Protein AF-A0A957D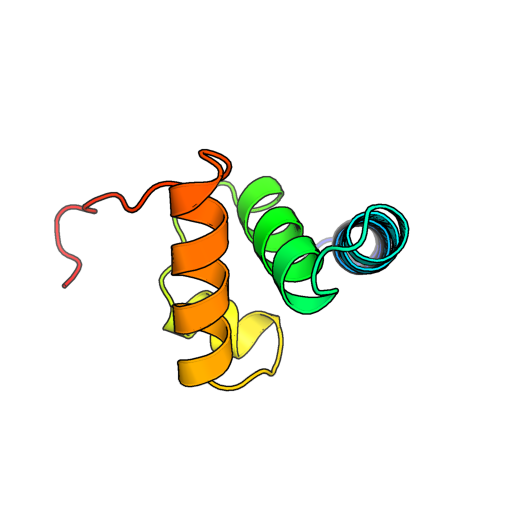CW7-F1 (afdb_monomer)

Nearest PDB structures (foldseek):
  1ku9-assembly1_B  TM=9.685E-01  e=7.193E-06  Methanocaldococcus jannaschii
  5jbr-assembly1_B  TM=8.972E-01  e=3.510E-04  Beutenbergia cavernae DSM 12333
  3q5f-assembly1_B  TM=6.599E-01  e=4.372E-01  Salmonella enterica subsp. enterica serovar Typhimurium
  3fm5-assembly3_A  TM=6.692E-01  e=2.022E+00  Rhodococcus jostii RHA1
  3fm5-assembly3_D  TM=5.564E-01  e=1.190E+00  Rhodococcus jostii RHA1

Radius of gyration: 12.68 Å; Cα contacts (8 Å, |Δi|>4): 70; chains: 1; bounding box: 25×31×34 Å

Solvent-accessible surface area (backbone atoms only — not comparable to full-atom values): 4749 Å² total; per-residue (Å²): 129,64,67,66,58,53,54,51,52,52,52,47,20,52,47,32,12,54,50,26,40,74,76,72,43,55,40,68,43,19,28,53,52,33,53,54,74,73,38,95,60,93,74,52,64,64,55,52,17,67,74,67,73,52,54,59,68,58,43,54,57,37,49,55,48,35,38,76,70,68,75,44,76,94,78,92,55,93,93,66,133

Foldseek 3Di:
DPPVVVVVLVVQLQVQLVVCVVVVHHSLLRSLLSVCVPDPDDDDLVRSCVVVVHDSVSSVVSQVVCVVVVSDDDDDDPPDD

pLDDT: mean 94.53, std 6.99, range [57.56, 98.5]

Mean predicted aligned error: 3.35 Å

Sequence (81 aa):
MDHALTAVNESTVAGLGRLARFFGFGEVMGRLYGTLLLSPEPLSLDDLMERLKISKGSVSMNMRALERWGMAKEVWVRGER

Structure (mmCIF, N/CA/C/O backbone):
data_AF-A0A957DCW7-F1
#
_entry.id   AF-A0A957DCW7-F1
#
loop_
_atom_site.group_PDB
_atom_site.id
_atom_site.type_symbol
_atom_site.label_atom_id
_atom_site.label_alt_id
_atom_site.label_comp_id
_atom_site.label_asym_id
_atom_site.label_entity_id
_atom_site.label_seq_id
_atom_site.pdbx_PDB_ins_code
_atom_site.Cartn_x
_atom_site.Cartn_y
_atom_site.Cartn_z
_atom_site.occupancy
_atom_site.B_iso_or_equiv
_atom_site.auth_seq_id
_atom_site.auth_comp_id
_atom_site.auth_asym_id
_atom_site.auth_atom_id
_atom_site.pdbx_PDB_model_num
ATOM 1 N N . MET A 1 1 ? 4.934 -16.957 12.976 1.00 61.59 1 MET A N 1
ATOM 2 C CA . MET A 1 1 ? 4.426 -16.819 11.595 1.00 61.59 1 MET A CA 1
ATOM 3 C C . MET A 1 1 ? 5.285 -17.688 10.705 1.00 61.59 1 MET A C 1
ATOM 5 O O . MET A 1 1 ? 6.485 -17.745 10.935 1.00 61.59 1 MET A O 1
ATOM 9 N N . ASP A 1 2 ? 4.678 -18.393 9.760 1.00 84.62 2 ASP A N 1
ATOM 10 C CA . ASP A 1 2 ? 5.399 -19.204 8.781 1.00 84.62 2 ASP A CA 1
ATOM 11 C C . ASP A 1 2 ? 6.317 -18.304 7.932 1.00 84.62 2 ASP A C 1
ATOM 13 O O . ASP A 1 2 ? 5.842 -17.419 7.219 1.00 84.62 2 ASP A O 1
ATOM 17 N N . HIS A 1 3 ? 7.635 -18.498 8.043 1.00 84.31 3 HIS A N 1
ATOM 18 C CA . HIS A 1 3 ? 8.632 -17.705 7.319 1.00 84.31 3 HIS A CA 1
ATOM 19 C C . HIS A 1 3 ? 8.468 -17.806 5.799 1.00 84.31 3 HIS A C 1
ATOM 21 O O . HIS A 1 3 ? 8.734 -16.828 5.095 1.00 84.31 3 HIS A O 1
ATOM 27 N N . ALA A 1 4 ? 8.003 -18.951 5.291 1.00 90.81 4 ALA A N 1
ATOM 28 C CA . ALA A 1 4 ? 7.743 -19.121 3.869 1.00 90.81 4 ALA A CA 1
ATOM 29 C C . ALA A 1 4 ? 6.579 -18.228 3.423 1.00 90.81 4 ALA A C 1
ATOM 31 O O . ALA A 1 4 ? 6.683 -17.543 2.405 1.00 90.81 4 ALA A O 1
ATOM 32 N N . LEU A 1 5 ? 5.508 -18.161 4.219 1.00 90.44 5 LEU A N 1
ATOM 33 C CA . LEU A 1 5 ? 4.353 -17.312 3.925 1.00 90.44 5 LEU A CA 1
ATOM 34 C C . LEU A 1 5 ? 4.722 -15.823 3.910 1.00 90.44 5 LEU A C 1
ATOM 36 O O . LEU A 1 5 ? 4.303 -15.096 3.009 1.00 90.44 5 LEU A O 1
ATOM 40 N N . THR A 1 6 ? 5.544 -15.369 4.860 1.00 91.38 6 THR A N 1
ATOM 41 C CA . THR A 1 6 ? 6.029 -13.980 4.873 1.00 91.38 6 THR A CA 1
ATOM 42 C C . THR A 1 6 ? 6.815 -13.652 3.603 1.00 91.38 6 THR A C 1
ATOM 44 O O . THR A 1 6 ? 6.519 -12.654 2.947 1.00 91.38 6 THR A O 1
ATOM 47 N N . ALA A 1 7 ? 7.753 -14.514 3.199 1.00 93.81 7 ALA A N 1
ATOM 48 C CA . ALA A 1 7 ? 8.544 -14.305 1.986 1.00 93.81 7 ALA A CA 1
ATOM 49 C C . ALA A 1 7 ? 7.675 -14.285 0.713 1.00 93.81 7 ALA A C 1
ATOM 51 O O . ALA A 1 7 ? 7.878 -13.459 -0.182 1.00 93.81 7 ALA A O 1
ATOM 52 N N . VAL A 1 8 ? 6.663 -15.157 0.636 1.00 95.81 8 VAL A N 1
ATOM 53 C CA . VAL A 1 8 ? 5.695 -15.168 -0.473 1.00 95.81 8 VAL A CA 1
ATOM 54 C C . VAL A 1 8 ? 4.914 -13.856 -0.521 1.00 95.81 8 VAL A C 1
ATOM 56 O O . VAL A 1 8 ? 4.822 -13.248 -1.591 1.00 95.81 8 VAL A O 1
ATOM 59 N N . ASN A 1 9 ? 4.418 -13.366 0.615 1.00 95.19 9 ASN A N 1
ATOM 60 C CA . ASN A 1 9 ? 3.687 -12.100 0.676 1.00 95.19 9 ASN A CA 1
ATOM 61 C C . ASN A 1 9 ? 4.562 -10.914 0.252 1.00 95.19 9 ASN A C 1
ATOM 63 O O . ASN A 1 9 ? 4.147 -10.109 -0.581 1.00 95.19 9 ASN A O 1
ATOM 67 N N . GLU A 1 10 ? 5.793 -10.831 0.755 1.00 95.38 10 GLU A N 1
ATOM 68 C CA . GLU A 1 10 ? 6.743 -9.777 0.382 1.00 95.38 10 GLU A CA 1
ATOM 69 C C . GLU A 1 10 ? 7.067 -9.803 -1.117 1.00 95.38 10 GLU A C 1
ATOM 71 O O . GLU A 1 10 ? 7.010 -8.768 -1.791 1.00 95.38 10 GLU A O 1
ATOM 76 N N . SER A 1 11 ? 7.342 -10.989 -1.670 1.00 97.44 11 SER A N 1
ATOM 77 C CA . SER A 1 11 ? 7.625 -11.145 -3.101 1.00 97.44 11 SER A CA 1
ATOM 78 C C . SER A 1 11 ? 6.417 -10.795 -3.979 1.00 97.44 11 SER A C 1
ATOM 80 O O . SER A 1 11 ? 6.589 -10.176 -5.035 1.00 97.44 11 SER A O 1
ATOM 82 N N . THR A 1 12 ? 5.201 -11.103 -3.517 1.00 98.06 12 THR A N 1
ATOM 83 C CA . THR A 1 12 ? 3.938 -10.769 -4.189 1.00 98.06 12 THR A CA 1
ATOM 84 C C . THR A 1 12 ? 3.699 -9.260 -4.193 1.00 98.06 12 THR A C 1
ATOM 86 O O . THR A 1 12 ? 3.440 -8.685 -5.251 1.00 98.06 12 THR A O 1
ATOM 89 N N . VAL A 1 13 ? 3.873 -8.584 -3.050 1.00 98.19 13 VAL A N 1
ATOM 90 C CA . VAL A 1 13 ? 3.773 -7.115 -2.942 1.00 98.19 13 VAL A CA 1
ATOM 91 C C . VAL A 1 13 ? 4.794 -6.431 -3.853 1.00 98.19 13 VAL A C 1
ATOM 93 O O . VAL A 1 13 ? 4.453 -5.500 -4.587 1.00 98.19 13 VAL A O 1
ATOM 96 N N . ALA A 1 14 ? 6.041 -6.910 -3.863 1.00 98.12 14 ALA A N 1
ATOM 97 C CA . ALA A 1 14 ? 7.074 -6.394 -4.757 1.00 98.12 14 ALA A CA 1
ATOM 98 C C . ALA A 1 14 ? 6.729 -6.642 -6.238 1.00 98.12 14 ALA A C 1
ATOM 100 O O . ALA A 1 14 ? 6.961 -5.779 -7.088 1.00 98.12 14 ALA A O 1
ATOM 101 N N . GLY A 1 1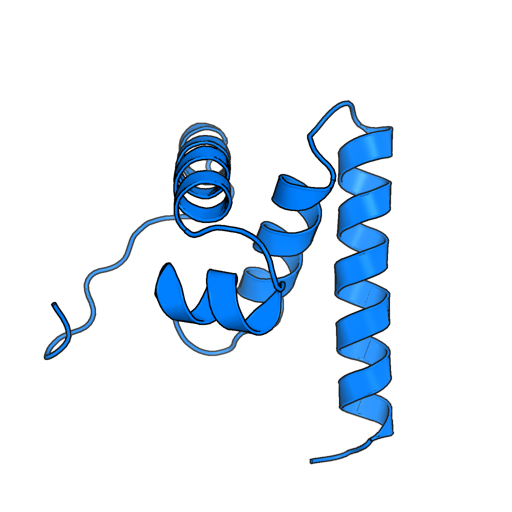5 ? 6.157 -7.806 -6.556 1.00 98.50 15 GLY A N 1
ATOM 102 C CA . GLY A 1 15 ? 5.667 -8.152 -7.889 1.00 98.50 15 GLY A CA 1
ATOM 103 C C . GLY A 1 15 ? 4.571 -7.211 -8.377 1.00 98.50 15 GLY A C 1
ATOM 104 O O . GLY A 1 15 ? 4.672 -6.690 -9.487 1.00 98.50 15 GLY A O 1
ATOM 105 N N . LEU A 1 16 ? 3.584 -6.917 -7.532 1.00 98.19 16 LEU A N 1
ATOM 106 C CA . LEU A 1 16 ? 2.506 -5.976 -7.844 1.00 98.19 16 LEU A CA 1
ATOM 107 C C . LEU A 1 16 ? 3.015 -4.542 -8.016 1.00 98.19 16 LEU A C 1
ATOM 109 O O . LEU A 1 16 ? 2.542 -3.834 -8.902 1.00 98.19 16 LEU A O 1
ATOM 113 N N . GLY A 1 17 ? 4.034 -4.131 -7.256 1.00 98.19 17 GLY A N 1
ATOM 114 C CA . GLY A 1 17 ? 4.738 -2.867 -7.494 1.00 98.19 17 GLY A CA 1
ATOM 115 C C . GLY A 1 17 ? 5.357 -2.788 -8.895 1.00 98.19 17 GLY A C 1
ATOM 116 O O . GLY A 1 17 ?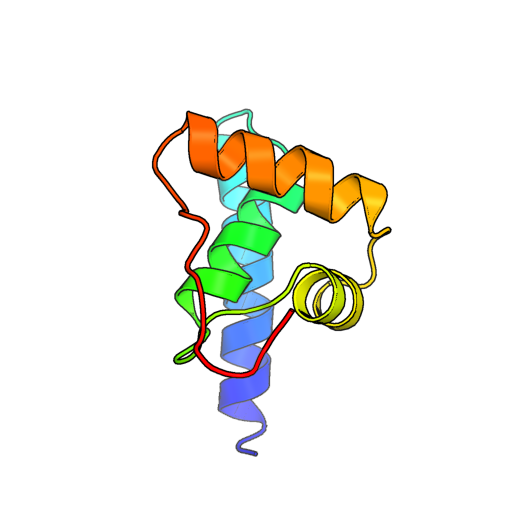 5.152 -1.808 -9.617 1.00 98.19 17 GLY A O 1
ATOM 117 N N . ARG A 1 18 ? 6.066 -3.842 -9.323 1.00 98.44 18 ARG A N 1
ATOM 118 C CA . ARG A 1 18 ? 6.643 -3.921 -10.679 1.00 98.44 18 ARG A CA 1
ATOM 119 C C . ARG A 1 18 ? 5.570 -3.958 -11.765 1.00 98.44 18 ARG A C 1
ATOM 121 O O . ARG A 1 18 ? 5.743 -3.312 -12.795 1.00 98.44 18 ARG A O 1
ATOM 128 N N . LEU A 1 19 ? 4.476 -4.681 -11.533 1.00 97.94 19 LEU A N 1
ATOM 129 C CA . LEU A 1 19 ? 3.359 -4.786 -12.470 1.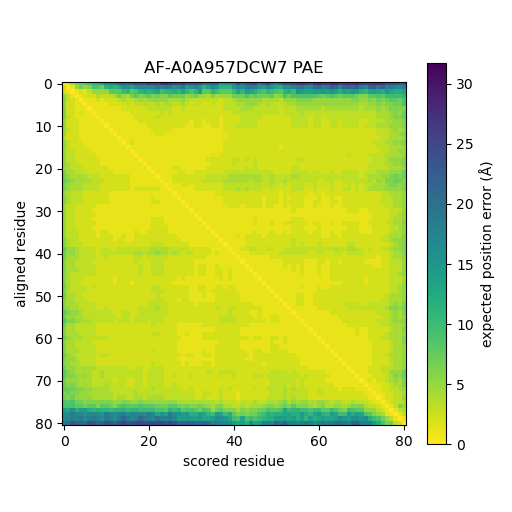00 97.94 19 LEU A CA 1
ATOM 130 C C . LEU A 1 19 ? 2.644 -3.441 -12.648 1.00 97.94 19 LEU A C 1
ATOM 132 O O . LEU A 1 19 ? 2.383 -3.032 -13.774 1.00 97.94 19 LEU A O 1
ATOM 136 N N . ALA A 1 20 ? 2.395 -2.715 -11.557 1.00 97.19 20 ALA A N 1
ATOM 137 C CA . ALA A 1 20 ? 1.831 -1.370 -11.615 1.00 97.19 20 ALA A CA 1
ATOM 138 C C . ALA A 1 20 ? 2.707 -0.443 -12.468 1.00 97.19 20 ALA A C 1
ATOM 140 O O . ALA A 1 20 ? 2.199 0.215 -13.375 1.00 97.19 20 ALA A O 1
ATOM 141 N N . ARG A 1 21 ? 4.030 -0.472 -12.256 1.00 97.25 21 ARG A N 1
ATOM 142 C CA . ARG A 1 21 ? 4.986 0.289 -13.074 1.00 97.25 21 ARG A CA 1
ATOM 143 C C . ARG A 1 21 ? 4.956 -0.118 -14.546 1.00 97.25 21 ARG A C 1
ATOM 145 O O . ARG A 1 21 ? 5.023 0.753 -15.406 1.00 97.25 21 ARG A O 1
ATOM 152 N N . PHE A 1 22 ? 4.835 -1.412 -14.841 1.00 97.12 22 PHE A N 1
ATOM 153 C CA . PHE A 1 22 ? 4.715 -1.911 -16.214 1.00 97.12 22 PHE A CA 1
ATOM 154 C C . PHE A 1 22 ? 3.488 -1.333 -16.939 1.00 97.12 22 PHE A C 1
ATOM 156 O O . PHE A 1 22 ? 3.589 -0.965 -18.104 1.00 97.12 22 PHE A O 1
ATOM 163 N N . PHE A 1 23 ? 2.364 -1.169 -16.239 1.00 95.12 23 PHE A N 1
ATOM 164 C CA . PHE A 1 23 ? 1.156 -0.537 -16.781 1.00 95.12 23 PHE A CA 1
ATOM 165 C C . PHE A 1 23 ? 1.149 1.003 -16.701 1.00 95.12 23 PHE A C 1
ATOM 167 O O . PHE A 1 23 ? 0.136 1.623 -17.014 1.00 95.12 23 PHE A O 1
ATOM 174 N N . GLY A 1 24 ? 2.255 1.639 -16.300 1.00 95.31 24 GLY A N 1
ATOM 175 C CA . GLY A 1 24 ? 2.376 3.100 -16.227 1.00 95.31 24 GLY A CA 1
ATOM 176 C C . GLY A 1 24 ? 1.867 3.737 -14.928 1.00 95.31 24 GLY A C 1
ATOM 177 O O . GLY A 1 24 ? 1.811 4.961 -14.828 1.00 95.31 24 GLY A O 1
ATOM 178 N N . PHE A 1 25 ? 1.525 2.939 -13.915 1.00 95.00 25 PHE A N 1
ATOM 179 C CA . PHE A 1 25 ? 1.178 3.426 -12.579 1.00 95.00 25 PHE A CA 1
ATOM 180 C C . PHE A 1 25 ? 2.413 3.564 -11.679 1.00 95.00 25 PHE A C 1
ATOM 182 O O . PHE A 1 25 ? 3.498 3.057 -11.965 1.00 95.00 25 PHE A O 1
ATOM 189 N N . GLY A 1 26 ? 2.250 4.236 -10.538 1.00 95.12 26 GLY A N 1
ATOM 190 C CA . GLY A 1 26 ? 3.304 4.319 -9.530 1.00 95.12 26 GLY A CA 1
ATOM 191 C C . GLY A 1 26 ? 3.565 2.967 -8.860 1.00 95.12 26 GLY A C 1
ATOM 192 O O . GLY A 1 26 ? 2.635 2.279 -8.445 1.00 95.12 26 GLY A O 1
ATOM 193 N N . GLU A 1 27 ? 4.834 2.607 -8.665 1.00 97.25 27 GLU A N 1
ATOM 194 C CA . GLU A 1 27 ? 5.217 1.375 -7.954 1.00 97.25 27 GLU A CA 1
ATOM 195 C C . GLU A 1 27 ? 4.634 1.314 -6.532 1.00 97.25 27 GLU A C 1
ATOM 197 O O . GLU A 1 27 ? 4.184 0.263 -6.077 1.00 97.25 27 GLU A O 1
ATOM 202 N N . VAL A 1 28 ? 4.579 2.460 -5.846 1.00 97.81 28 VAL A N 1
ATOM 203 C CA . VAL A 1 28 ? 3.964 2.593 -4.516 1.00 97.81 28 VAL A CA 1
ATOM 204 C C . VAL A 1 28 ? 2.480 2.224 -4.545 1.00 97.81 28 VAL A C 1
ATOM 206 O O . VAL A 1 28 ? 2.015 1.530 -3.646 1.00 97.81 28 VAL A O 1
ATOM 209 N N . MET A 1 29 ? 1.751 2.630 -5.587 1.00 97.44 29 MET A N 1
ATOM 210 C CA . MET A 1 29 ? 0.334 2.305 -5.766 1.00 97.44 29 MET A CA 1
ATOM 211 C C . MET A 1 29 ? 0.127 0.788 -5.882 1.00 97.44 29 MET A C 1
ATOM 213 O O . MET A 1 29 ? -0.742 0.235 -5.211 1.00 97.44 29 MET A O 1
ATOM 217 N N . GLY A 1 30 ? 0.975 0.105 -6.659 1.00 98.06 30 GLY A N 1
ATOM 218 C CA . GLY A 1 30 ? 0.948 -1.356 -6.780 1.00 98.06 30 GLY A CA 1
ATOM 219 C C . GLY A 1 30 ? 1.282 -2.077 -5.475 1.00 98.06 30 GLY A C 1
ATOM 220 O O . GLY A 1 30 ? 0.611 -3.044 -5.115 1.00 98.06 30 GLY A O 1
ATOM 221 N N . ARG A 1 31 ? 2.278 -1.584 -4.728 1.00 98.44 31 ARG A N 1
ATOM 222 C CA . ARG A 1 31 ? 2.637 -2.142 -3.414 1.00 98.44 31 ARG A CA 1
ATOM 223 C C . ARG A 1 31 ? 1.506 -1.973 -2.398 1.00 98.44 31 ARG A C 1
ATOM 225 O O . ARG A 1 31 ? 1.181 -2.936 -1.716 1.00 98.44 31 ARG A O 1
ATOM 232 N N . LEU A 1 32 ? 0.876 -0.797 -2.336 1.00 98.38 32 LEU A N 1
ATOM 233 C CA . LEU A 1 32 ? -0.277 -0.533 -1.464 1.00 98.38 32 LEU A CA 1
ATOM 234 C C . LEU A 1 32 ? -1.455 -1.451 -1.788 1.00 98.38 32 LEU A C 1
ATOM 236 O O . LEU A 1 32 ? -1.996 -2.083 -0.883 1.00 98.38 32 LEU A O 1
ATOM 240 N N . TYR A 1 33 ? -1.800 -1.583 -3.071 1.00 98.00 33 TYR A N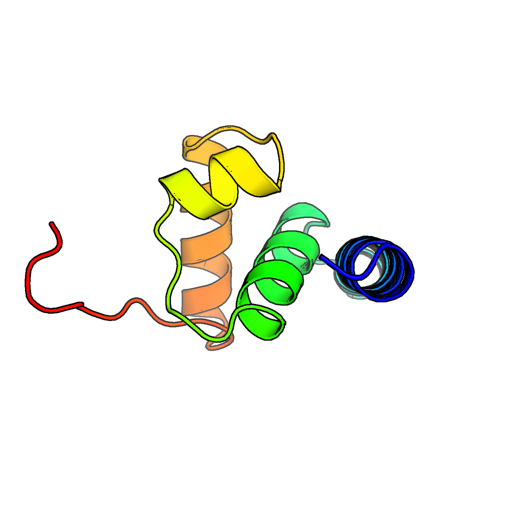 1
ATOM 241 C CA . TYR A 1 33 ? -2.841 -2.513 -3.505 1.00 98.00 33 TYR A CA 1
ATOM 242 C C . TYR A 1 33 ? -2.514 -3.956 -3.106 1.00 98.00 33 TYR A C 1
ATOM 244 O O . TYR A 1 33 ? -3.361 -4.642 -2.547 1.00 98.00 33 TYR A O 1
ATOM 252 N N . GLY A 1 34 ? -1.271 -4.400 -3.314 1.00 97.88 34 GLY A N 1
ATOM 253 C CA . GLY A 1 34 ? -0.832 -5.731 -2.897 1.00 97.88 34 GLY A CA 1
ATOM 254 C C . GLY A 1 34 ? -0.911 -5.959 -1.391 1.00 97.88 34 GLY A C 1
ATOM 255 O O . GLY A 1 34 ? -1.339 -7.022 -0.955 1.00 97.88 34 GLY A O 1
ATOM 256 N N . THR A 1 35 ? -0.542 -4.963 -0.585 1.00 98.00 35 THR A N 1
ATOM 257 C CA . THR A 1 35 ? -0.660 -5.049 0.875 1.00 98.00 35 THR A CA 1
ATOM 258 C C . THR A 1 35 ? -2.113 -5.155 1.325 1.00 98.00 35 THR A C 1
ATOM 260 O O . THR A 1 35 ? -2.397 -5.955 2.212 1.00 98.00 35 THR A O 1
ATOM 263 N N . LEU A 1 36 ? -3.027 -4.401 0.709 1.00 97.50 36 LEU A N 1
ATOM 264 C CA . LEU A 1 36 ? -4.462 -4.496 0.993 1.00 97.50 36 LEU A CA 1
ATOM 265 C C . LEU A 1 36 ? -5.040 -5.843 0.555 1.00 97.50 36 LEU A C 1
ATOM 267 O O . LEU A 1 36 ? -5.760 -6.470 1.320 1.00 97.50 36 LEU A O 1
ATOM 271 N N . LEU A 1 37 ? -4.681 -6.314 -0.641 1.00 96.75 37 LEU A N 1
ATOM 272 C CA . LEU A 1 37 ? -5.161 -7.577 -1.204 1.00 96.75 37 LEU A CA 1
ATOM 273 C C . LEU A 1 37 ? -4.795 -8.794 -0.340 1.00 96.75 37 LEU A C 1
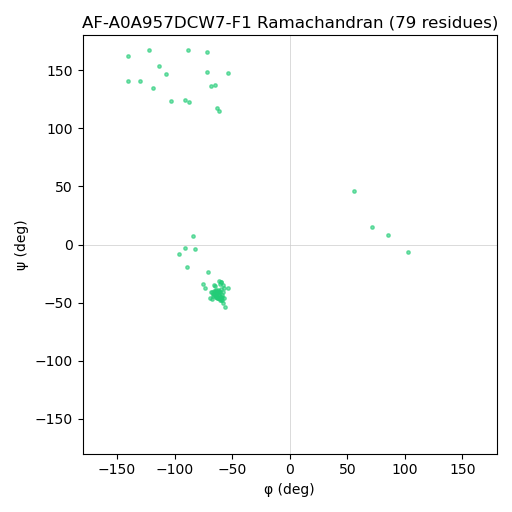ATOM 275 O O . LEU A 1 37 ? -5.548 -9.761 -0.286 1.00 96.75 37 LEU A O 1
ATOM 279 N N . LEU A 1 38 ? -3.635 -8.752 0.318 1.00 96.25 38 LEU A N 1
ATOM 280 C CA . LEU A 1 38 ? -3.145 -9.825 1.188 1.00 96.25 38 LEU A CA 1
ATOM 281 C C . LEU A 1 38 ? -3.565 -9.656 2.655 1.00 96.25 38 LEU A C 1
ATOM 283 O O . LEU A 1 38 ? -3.237 -10.506 3.484 1.00 96.25 38 LEU A O 1
ATOM 287 N N . SER A 1 39 ? -4.245 -8.560 2.999 1.00 95.56 39 SER A N 1
ATOM 288 C CA . SER A 1 39 ? -4.708 -8.309 4.359 1.00 95.56 39 SER A CA 1
ATOM 289 C C . SER A 1 39 ? -6.121 -8.862 4.549 1.00 95.56 39 SER A C 1
ATOM 291 O O . SER A 1 39 ? -7.019 -8.469 3.808 1.00 95.56 39 SER A O 1
ATOM 293 N N . PRO A 1 40 ? -6.356 -9.738 5.543 1.00 94.31 40 PRO A N 1
ATOM 294 C CA . PRO A 1 40 ? -7.707 -10.212 5.841 1.00 94.31 40 PRO A CA 1
ATOM 295 C C . PRO A 1 40 ? -8.582 -9.125 6.480 1.00 94.31 40 PRO A C 1
ATOM 297 O O . PRO A 1 40 ? -9.801 -9.188 6.384 1.00 94.31 40 PRO A O 1
ATOM 300 N N . GLU A 1 41 ? -7.952 -8.130 7.105 1.00 95.12 41 GLU A N 1
ATOM 301 C CA . GLU A 1 41 ? -8.612 -7.023 7.792 1.00 95.12 41 GLU A CA 1
ATOM 302 C C . GLU A 1 41 ? -8.343 -5.695 7.065 1.00 95.12 41 GLU A C 1
ATOM 304 O O . GLU A 1 41 ? -7.293 -5.554 6.416 1.00 95.12 41 GLU A O 1
ATOM 309 N N . PRO A 1 42 ? -9.244 -4.702 7.185 1.00 95.94 42 PRO A N 1
ATOM 310 C CA . PRO A 1 42 ? -8.973 -3.334 6.761 1.00 95.94 42 PRO A CA 1
ATOM 311 C C . PRO A 1 42 ? -7.683 -2.794 7.390 1.00 95.94 42 PRO A C 1
ATOM 313 O O . PRO A 1 42 ? -7.337 -3.142 8.515 1.00 95.94 42 PRO A O 1
ATOM 316 N N . LEU A 1 43 ? -6.973 -1.934 6.660 1.00 96.94 43 LEU A N 1
ATOM 317 C CA . LEU A 1 43 ? -5.733 -1.318 7.127 1.00 96.94 43 LEU A CA 1
ATOM 318 C C . LEU A 1 43 ? -5.883 0.196 7.176 1.00 96.94 43 LEU A C 1
ATOM 320 O O . LEU A 1 43 ? -6.353 0.807 6.211 1.00 96.94 43 LEU A O 1
ATOM 324 N N . SER A 1 44 ? -5.422 0.799 8.267 1.00 96.50 44 SER A N 1
ATOM 325 C CA .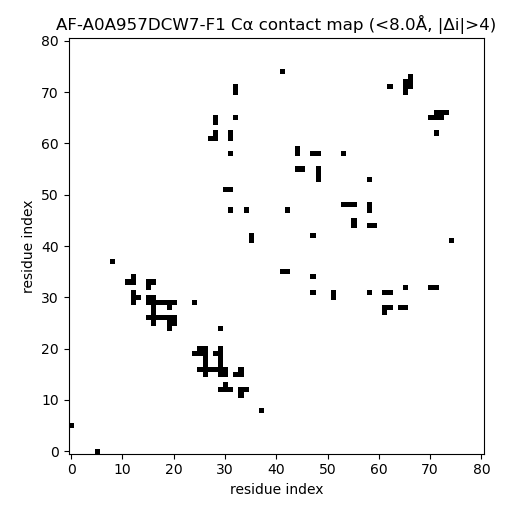 SER A 1 44 ? -5.312 2.249 8.372 1.00 96.50 44 SER A CA 1
ATOM 326 C C . SER A 1 44 ? -4.164 2.779 7.501 1.00 96.50 44 SER A C 1
ATOM 328 O O . SER A 1 44 ? -3.269 2.045 7.063 1.00 96.50 44 SER A O 1
ATOM 330 N N . LEU A 1 45 ? -4.137 4.096 7.274 1.00 96.44 45 LEU A N 1
ATOM 331 C CA . LEU A 1 45 ? -3.001 4.731 6.598 1.00 96.44 45 LEU A CA 1
ATOM 332 C C . LEU A 1 45 ? -1.689 4.545 7.377 1.00 96.44 45 LEU A C 1
ATOM 334 O O . LEU A 1 45 ? -0.628 4.474 6.757 1.00 96.44 45 LEU A O 1
ATOM 338 N N . ASP A 1 46 ? -1.759 4.462 8.707 1.00 96.94 46 ASP A N 1
ATOM 339 C CA . ASP A 1 46 ? -0.591 4.255 9.564 1.00 96.94 46 ASP A CA 1
ATOM 340 C C . ASP A 1 46 ? -0.072 2.813 9.468 1.00 96.94 46 ASP A C 1
ATOM 342 O O . ASP A 1 46 ? 1.139 2.614 9.357 1.00 96.94 46 ASP A O 1
ATOM 346 N N . ASP A 1 47 ? -0.957 1.816 9.362 1.00 97.38 47 ASP A N 1
ATOM 347 C CA . ASP A 1 47 ? -0.554 0.425 9.108 1.00 97.38 47 ASP A CA 1
ATOM 348 C C . ASP A 1 47 ? 0.179 0.285 7.774 1.00 97.38 47 ASP A C 1
ATOM 350 O O . ASP A 1 47 ? 1.217 -0.373 7.676 1.00 97.38 47 ASP A O 1
ATOM 354 N N . LEU A 1 48 ? -0.352 0.912 6.724 1.00 97.62 48 LEU A N 1
ATOM 355 C CA . LEU A 1 48 ? 0.242 0.882 5.388 1.00 97.62 48 LEU A CA 1
ATOM 356 C C . LEU A 1 48 ? 1.600 1.595 5.360 1.00 97.62 48 LEU A C 1
ATOM 358 O O . LEU A 1 48 ? 2.540 1.111 4.724 1.00 97.62 48 LEU A O 1
ATOM 362 N N . MET A 1 49 ? 1.711 2.721 6.069 1.00 97.94 49 MET A N 1
ATOM 363 C CA . MET A 1 49 ? 2.959 3.463 6.254 1.00 97.94 49 MET A CA 1
ATOM 364 C C . MET A 1 49 ? 4.025 2.574 6.905 1.00 97.94 49 MET A C 1
ATOM 366 O O . MET A 1 49 ? 5.132 2.446 6.375 1.00 97.94 49 MET A O 1
ATOM 370 N N . GLU A 1 50 ? 3.670 1.921 8.011 1.00 97.25 50 GLU A N 1
ATOM 371 C CA . GLU A 1 50 ? 4.572 1.084 8.799 1.00 97.25 50 GLU A CA 1
ATOM 372 C C . GLU A 1 50 ? 4.995 -0.181 8.041 1.00 97.25 50 GLU A C 1
ATOM 374 O O . GLU A 1 50 ? 6.175 -0.542 8.046 1.00 97.25 50 GLU A O 1
ATOM 379 N N . ARG A 1 51 ? 4.062 -0.821 7.324 1.00 95.31 51 ARG A N 1
ATOM 380 C CA . ARG A 1 51 ? 4.326 -2.030 6.523 1.00 95.31 51 ARG A CA 1
ATOM 381 C C . ARG A 1 51 ? 5.209 -1.753 5.312 1.00 95.31 51 ARG A C 1
ATOM 383 O O . ARG A 1 51 ? 6.083 -2.555 4.996 1.00 95.31 51 ARG A O 1
ATOM 390 N N . LEU A 1 52 ? 4.986 -0.640 4.611 1.00 96.19 52 LEU A N 1
ATOM 391 C CA . LEU A 1 52 ? 5.694 -0.344 3.360 1.00 96.19 52 LEU A CA 1
ATOM 392 C C . LEU A 1 52 ? 6.913 0.565 3.524 1.00 96.19 52 LEU A C 1
ATOM 394 O O . LEU A 1 52 ? 7.668 0.708 2.555 1.00 96.19 52 LEU A O 1
ATOM 398 N N . LYS A 1 53 ? 7.118 1.134 4.720 1.00 96.69 53 LYS A N 1
ATOM 399 C CA . LYS A 1 53 ? 8.223 2.044 5.064 1.00 96.69 53 LYS A CA 1
ATOM 400 C C . LYS A 1 53 ? 8.291 3.257 4.130 1.00 96.69 53 LYS A C 1
ATOM 402 O O . LYS A 1 53 ? 9.345 3.623 3.618 1.00 96.69 53 LYS A O 1
ATOM 407 N N . ILE A 1 54 ? 7.135 3.869 3.892 1.00 96.44 54 ILE A N 1
ATOM 408 C CA . ILE A 1 54 ? 6.968 5.095 3.093 1.00 96.44 54 ILE A CA 1
ATOM 409 C C . ILE A 1 54 ? 6.299 6.174 3.944 1.00 96.44 54 ILE A C 1
ATOM 411 O O . ILE A 1 54 ? 5.783 5.871 5.007 1.00 96.44 54 ILE A O 1
ATOM 415 N N . SER A 1 55 ? 6.288 7.435 3.509 1.00 97.75 55 SER A N 1
ATOM 416 C CA . SER A 1 55 ? 5.665 8.508 4.298 1.00 97.75 55 SER A CA 1
ATOM 417 C C . SER A 1 55 ? 4.134 8.421 4.312 1.00 97.75 55 SER A C 1
ATOM 419 O O . SER A 1 55 ? 3.522 8.065 3.303 1.00 97.75 55 SER A O 1
ATOM 421 N N . LYS A 1 56 ? 3.496 8.860 5.409 1.00 96.44 56 LYS A N 1
ATOM 422 C CA . LYS A 1 56 ? 2.026 8.972 5.513 1.00 96.44 56 LYS A CA 1
ATOM 423 C C . LYS A 1 56 ? 1.415 9.800 4.376 1.00 96.44 56 LYS A C 1
ATOM 425 O O . LYS A 1 56 ? 0.368 9.447 3.840 1.00 96.44 56 LYS A O 1
ATOM 430 N N . GLY A 1 57 ? 2.101 10.867 3.951 1.00 97.88 57 GLY A N 1
ATOM 431 C CA . GLY A 1 57 ? 1.704 11.666 2.788 1.00 97.88 57 GLY A CA 1
ATOM 432 C C . GLY A 1 57 ? 1.697 10.856 1.488 1.00 97.88 57 GLY A C 1
ATOM 433 O O . GLY A 1 57 ? 0.734 10.935 0.725 1.00 97.88 57 GLY A O 1
ATOM 434 N N . SER A 1 58 ? 2.721 10.024 1.261 1.00 97.19 58 SER A N 1
ATOM 435 C CA . SER A 1 58 ? 2.788 9.121 0.105 1.00 97.19 58 SER A CA 1
ATOM 436 C C . SER A 1 58 ? 1.668 8.080 0.130 1.00 97.19 58 SER A C 1
ATOM 438 O O . SER A 1 58 ? 0.979 7.912 -0.879 1.00 97.19 58 SER A O 1
ATOM 440 N N . VAL A 1 59 ? 1.422 7.447 1.287 1.00 98.00 59 VAL A N 1
ATOM 441 C CA . VAL A 1 59 ? 0.296 6.512 1.471 1.00 98.00 59 VAL A CA 1
ATOM 442 C C . VAL A 1 59 ? -1.017 7.204 1.118 1.00 98.00 59 VAL A C 1
ATOM 444 O O . VAL A 1 59 ? -1.743 6.743 0.245 1.00 98.00 59 VAL A O 1
ATOM 447 N N . SER A 1 60 ? -1.289 8.356 1.730 1.00 97.62 60 SER A N 1
ATOM 448 C CA . SER A 1 60 ? -2.536 9.101 1.557 1.00 97.62 60 SER A CA 1
ATOM 449 C C . SER A 1 60 ? -2.786 9.508 0.096 1.00 97.62 60 SER A C 1
ATOM 451 O O . SER A 1 60 ? -3.895 9.352 -0.416 1.00 97.62 60 SER A O 1
ATOM 453 N N . MET A 1 61 ? -1.758 9.985 -0.616 1.00 97.38 61 MET A N 1
ATOM 454 C CA . MET A 1 61 ? -1.875 10.339 -2.037 1.00 97.38 61 MET A CA 1
ATOM 455 C C . MET A 1 61 ? -2.191 9.131 -2.924 1.00 97.38 61 MET A C 1
ATOM 457 O O . MET A 1 61 ? -3.060 9.226 -3.795 1.00 97.38 61 MET A O 1
ATOM 461 N N . ASN A 1 62 ? -1.502 8.008 -2.710 1.00 97.69 62 ASN A N 1
ATOM 462 C CA . ASN A 1 62 ? -1.686 6.802 -3.518 1.00 97.69 62 ASN A CA 1
ATOM 463 C C . ASN A 1 62 ? -2.988 6.064 -3.171 1.00 97.69 62 ASN A C 1
ATOM 465 O O . ASN A 1 62 ? -3.635 5.549 -4.077 1.00 97.69 62 ASN A O 1
ATOM 469 N N . MET A 1 63 ? -3.428 6.075 -1.909 1.00 97.81 63 MET A N 1
ATOM 470 C CA . MET A 1 63 ? -4.728 5.526 -1.505 1.00 97.81 63 MET A CA 1
ATOM 471 C C . MET A 1 63 ? -5.887 6.275 -2.157 1.00 97.81 63 MET A C 1
ATOM 473 O O . MET A 1 63 ? -6.735 5.645 -2.782 1.00 97.81 63 MET A O 1
ATOM 477 N N . ARG A 1 64 ? -5.850 7.616 -2.172 1.00 96.75 64 ARG A N 1
ATOM 478 C CA . ARG A 1 64 ? -6.820 8.408 -2.948 1.00 96.75 64 ARG A CA 1
ATOM 479 C C . ARG A 1 64 ? -6.804 8.056 -4.435 1.00 96.75 64 ARG A C 1
ATOM 481 O O . ARG A 1 64 ? -7.826 8.159 -5.101 1.00 96.75 64 ARG A O 1
ATOM 488 N N . ALA A 1 65 ? -5.641 7.723 -4.998 1.00 95.81 65 ALA A N 1
ATOM 489 C CA . ALA A 1 65 ? -5.562 7.292 -6.392 1.00 95.81 65 ALA A CA 1
ATOM 490 C C . ALA A 1 65 ? -6.217 5.918 -6.590 1.00 95.81 65 ALA A C 1
ATOM 492 O O . ALA A 1 65 ? -7.016 5.775 -7.509 1.00 95.81 65 ALA A O 1
ATOM 493 N N . LEU A 1 66 ? -5.936 4.947 -5.717 1.00 97.00 66 LEU A N 1
ATOM 494 C CA . LEU A 1 66 ? -6.569 3.623 -5.738 1.00 97.00 66 LEU A CA 1
ATOM 495 C C . LEU A 1 66 ? -8.093 3.706 -5.620 1.00 97.00 66 LEU A C 1
ATOM 497 O O . LEU A 1 66 ? -8.790 3.013 -6.357 1.00 97.00 66 LEU A O 1
ATOM 501 N N . GLU A 1 67 ? -8.606 4.586 -4.763 1.00 97.06 67 GLU A N 1
ATOM 502 C CA . GLU A 1 67 ? -10.043 4.847 -4.635 1.00 97.06 67 GLU A CA 1
ATOM 503 C C . GLU A 1 67 ? -10.644 5.447 -5.905 1.00 97.06 67 GLU A C 1
ATOM 505 O O . GLU A 1 67 ? -11.669 4.966 -6.382 1.00 97.06 67 GLU A O 1
ATOM 510 N N . ARG A 1 68 ? -9.986 6.445 -6.515 1.00 95.81 68 ARG A N 1
ATOM 511 C CA . ARG A 1 68 ? -10.439 7.014 -7.799 1.00 95.81 68 ARG A CA 1
ATOM 512 C C . ARG A 1 68 ? -10.485 5.977 -8.921 1.00 95.81 68 ARG A C 1
ATOM 514 O O . ARG A 1 68 ? -11.332 6.082 -9.800 1.00 95.81 68 ARG A O 1
ATOM 521 N N . TRP A 1 69 ? -9.587 4.994 -8.891 1.00 95.00 69 TRP A N 1
ATOM 522 C CA . TRP A 1 69 ? -9.572 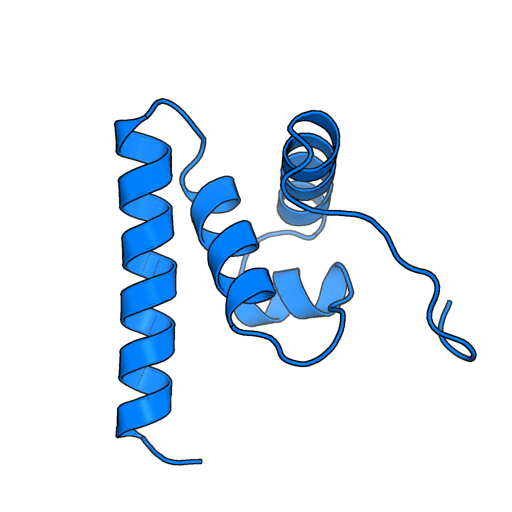3.870 -9.829 1.00 95.00 69 TRP A CA 1
ATOM 523 C C . TRP A 1 69 ? -10.543 2.738 -9.453 1.00 95.00 69 TRP A C 1
ATOM 525 O O . TRP A 1 69 ? -10.660 1.773 -10.202 1.00 95.00 69 TRP A O 1
ATOM 535 N N . GLY A 1 70 ? -11.236 2.831 -8.312 1.00 95.69 70 GLY A N 1
ATOM 536 C CA . GLY A 1 70 ? -12.164 1.804 -7.830 1.00 95.69 70 GLY A CA 1
ATOM 537 C C . GLY A 1 70 ? -11.488 0.522 -7.331 1.00 95.69 70 GLY A C 1
ATOM 538 O O . GLY A 1 70 ? -12.153 -0.497 -7.174 1.00 95.69 70 GLY A O 1
ATOM 539 N N . MET A 1 71 ? -10.174 0.551 -7.091 1.00 95.31 71 MET A N 1
ATOM 540 C CA . MET A 1 71 ? -9.387 -0.621 -6.673 1.00 95.31 71 MET A CA 1
ATOM 541 C C . MET A 1 71 ? -9.336 -0.799 -5.153 1.00 95.31 71 MET A C 1
ATOM 543 O O . MET A 1 71 ? -9.016 -1.878 -4.663 1.00 95.31 71 MET A O 1
ATOM 547 N N . ALA A 1 72 ? -9.625 0.262 -4.405 1.00 96.25 72 ALA A N 1
ATOM 548 C CA . ALA A 1 72 ? -9.746 0.249 -2.956 1.00 96.25 72 ALA A CA 1
ATOM 549 C C . ALA A 1 72 ? -10.915 1.144 -2.541 1.00 96.25 72 ALA A C 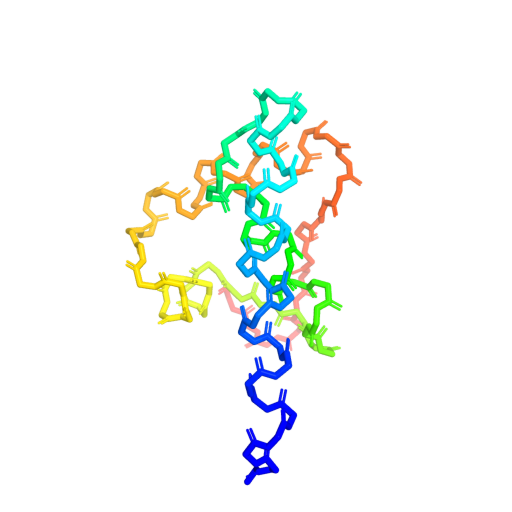1
ATOM 551 O O . ALA A 1 72 ? -11.374 1.981 -3.320 1.00 96.25 72 ALA A O 1
ATOM 552 N N . LYS A 1 73 ? -11.392 0.967 -1.313 1.00 95.44 73 LYS A N 1
ATOM 553 C CA . LYS A 1 73 ? -12.403 1.833 -0.710 1.00 95.44 73 LYS A CA 1
ATOM 554 C C . LYS A 1 73 ? -12.076 2.056 0.757 1.00 95.44 73 LYS A C 1
ATOM 556 O O . LYS A 1 73 ? -11.684 1.111 1.444 1.00 95.44 73 LYS A O 1
ATOM 561 N N . GLU A 1 74 ? -12.285 3.274 1.228 1.00 94.81 74 GLU A N 1
ATOM 562 C CA . GLU A 1 74 ? -12.332 3.559 2.653 1.00 94.81 74 GLU A CA 1
ATOM 563 C C . GLU A 1 74 ? -13.537 2.843 3.279 1.00 94.81 74 GLU A C 1
ATOM 565 O O . GLU A 1 74 ? -14.632 2.788 2.706 1.00 94.81 74 GLU A O 1
ATOM 570 N N . VAL A 1 75 ? -13.322 2.252 4.451 1.00 94.50 75 VAL A N 1
ATOM 571 C CA . VAL A 1 75 ? -14.369 1.602 5.236 1.00 94.50 75 VAL A CA 1
ATOM 572 C C . VAL A 1 75 ? -14.301 2.105 6.662 1.00 94.50 75 VAL A C 1
ATOM 574 O O . VAL A 1 75 ? -13.221 2.280 7.219 1.00 94.50 75 VAL A O 1
ATOM 577 N N . TRP A 1 76 ? -15.468 2.315 7.261 1.00 92.25 76 TRP A N 1
ATOM 578 C CA . TRP A 1 76 ? -15.549 2.661 8.668 1.00 92.25 76 TRP A CA 1
ATOM 579 C C . TRP A 1 76 ? -15.584 1.393 9.518 1.00 92.25 76 TRP A C 1
ATOM 581 O O . TRP A 1 76 ? -16.471 0.551 9.349 1.00 92.25 76 TRP A O 1
ATOM 591 N N . VAL A 1 77 ? -14.632 1.269 10.439 1.00 89.12 77 VAL A N 1
ATOM 592 C CA . VAL A 1 77 ? -14.557 0.163 11.396 1.00 89.12 77 VAL A CA 1
ATOM 593 C C . VAL A 1 77 ? -15.050 0.662 12.751 1.00 89.12 77 VAL A C 1
ATOM 595 O O . VAL A 1 77 ? -14.560 1.650 13.296 1.00 89.12 77 VAL A O 1
ATOM 598 N N . ARG A 1 78 ? -16.067 -0.005 13.303 1.00 84.50 78 ARG A N 1
ATOM 599 C CA . ARG A 1 78 ? -16.708 0.422 14.550 1.00 84.50 78 ARG A CA 1
ATOM 600 C C . ARG A 1 78 ? -15.717 0.369 15.711 1.00 84.50 78 ARG A C 1
ATOM 602 O O . ARG A 1 78 ? -15.310 -0.711 16.114 1.00 84.50 78 ARG A O 1
ATOM 609 N N . GLY A 1 79 ? -15.435 1.528 16.302 1.00 81.81 79 GLY A N 1
ATOM 610 C CA . GLY A 1 79 ? -14.527 1.656 17.447 1.00 81.81 79 GLY A CA 1
ATOM 611 C C . GLY A 1 79 ? -13.143 2.200 17.091 1.00 81.81 79 GLY A C 1
ATOM 612 O O . GLY A 1 79 ? -12.391 2.525 18.006 1.00 81.81 79 GLY A O 1
ATOM 613 N N . GLU A 1 80 ? -12.845 2.382 15.804 1.00 71.62 80 GLU A N 1
ATOM 614 C CA . GLU A 1 80 ? -11.630 3.044 15.322 1.00 71.62 80 GLU A CA 1
ATOM 615 C C . GLU A 1 80 ? -11.972 4.437 14.752 1.00 71.62 80 GLU A C 1
ATOM 617 O O . GLU A 1 80 ? -13.092 4.665 14.281 1.00 71.62 80 GLU A O 1
ATOM 622 N N . ARG A 1 81 ? -11.054 5.405 14.900 1.00 57.56 81 ARG A N 1
ATOM 623 C CA . ARG A 1 81 ? -11.212 6.800 14.439 1.00 57.56 81 ARG A CA 1
ATOM 624 C C . ARG A 1 81 ? -10.362 7.071 13.215 1.00 57.56 81 ARG A C 1
ATOM 626 O O . ARG A 1 81 ? -9.182 6.666 13.244 1.00 57.56 81 ARG A O 1
#

Secondary structure (DSSP, 8-state):
--HHHHHHHHHHHHHHHHHHHHTTS-HHHHHHHHHHHT-SS---HHHHHHHHT--HHHHHHHHHHHHHTTS----PPTT--